Protein AF-A0AAD2E7Q2-F1 (afdb_monomer)

InterPro domains:
  IPR011009 Protein kinase-like domain superfamily [SSF56112] (11-92)
  IPR051824 LRR Receptor-Like Ser/Thr Protein Kinase [PTHR48006] (10-92)

Radius of gyration: 15.93 Å; Cα contacts (8 Å, |Δi|>4): 88; chains: 1; bounding box: 44×30×45 Å

Nearest PDB structures (foldseek):
  5xd6-assembly2_B  TM=6.253E-01  e=1.446E-03  Arabidopsis thaliana
  6sze-assembly1_A  TM=8.118E-01  e=2.220E-02  Homo sapiens
  7ukz-assembly2_B  TM=6.521E-01  e=4.754E-01  Homo sapiens
  7ukz-assembly5_E  TM=6.223E-01  e=1.685E+00  Homo sapiens
  6hcq-assembly1_Z2  TM=2.567E-01  e=8.911E+00  Oryctolagus cuniculus

Solvent-accessible surface area (backbone atoms only — not comparable to full-atom values): 6778 Å² total; per-residue (Å²): 136,80,87,77,76,54,72,74,61,59,62,73,54,74,44,92,73,43,76,50,72,73,51,72,48,78,48,97,82,80,47,76,47,79,42,60,59,86,62,91,42,63,39,42,64,61,47,75,63,60,52,96,83,57,81,62,82,88,59,70,81,70,50,72,67,56,51,51,54,51,53,50,50,51,51,54,38,51,46,39,31,56,73,70,37,88,75,58,47,78,75,89,76,85,84,81,78,50,67,47,77,92,125

Organism: NCBI:txid56036

pLDDT: mean 71.68, std 14.4, range [29.77, 90.44]

Mean predicted aligned error: 10.11 Å

Secondary structure (DSSP, 8-state):
------HHHHHTT-STTSPPEEEEEE-TTS-EEEEE---SSPBHHHHHS--TT---TTS----HHHHHHHHHHHHHHHHIIIIISSSPPP-SSTTS--B----

Sequence (103 aa):
MGISFSYEQIIQISDRRFVPFLGHCFDDKDEKFLVYRYTSNADLSCALFKKPDDHNDRLPSLDWIIRSKIAIGVADGLVFLHAECAPPLVHGYTITRFSLNLE

Foldseek 3Di:
DDPDDDPVQLVLLCDPLDFHWDDWDDDPVRDIGTDTDDFPADFVCCQAVPDPPRPPPVHDRQDPVNVVVVVVSLVVSQCCQAPVDVVRHDPPPRPTGDRDDPD

Structure (mmCIF, N/CA/C/O backbone):
data_AF-A0AAD2E7Q2-F1
#
_entry.id   AF-A0AAD2E7Q2-F1
#
loop_
_atom_site.group_PDB
_atom_site.id
_atom_site.type_symbol
_atom_site.label_atom_id
_atom_site.label_alt_id
_atom_site.label_comp_id
_atom_site.label_asym_id
_atom_site.label_entity_id
_atom_site.label_seq_id
_atom_site.pdbx_PDB_ins_code
_atom_site.Cartn_x
_atom_site.Cartn_y
_atom_site.Cartn_z
_atom_site.occupancy
_atom_site.B_iso_or_equiv
_atom_site.auth_seq_id
_atom_site.auth_comp_id
_atom_site.auth_asym_id
_atom_site.auth_atom_id
_atom_site.pdbx_PDB_model_num
ATOM 1 N N . MET A 1 1 ? -7.990 18.884 9.202 1.00 29.77 1 MET A N 1
ATOM 2 C CA . MET A 1 1 ? -9.099 17.912 9.166 1.00 29.77 1 MET A CA 1
ATOM 3 C C . MET A 1 1 ? -8.484 16.569 8.806 1.00 29.77 1 MET A C 1
ATOM 5 O O . MET A 1 1 ? -8.253 16.308 7.635 1.00 29.77 1 MET A O 1
ATOM 9 N N . GLY A 1 2 ? -8.018 15.825 9.811 1.00 33.09 2 GLY A N 1
ATOM 10 C CA . GLY A 1 2 ? -7.351 14.540 9.596 1.00 33.09 2 GLY A CA 1
ATOM 11 C C . GLY A 1 2 ? -8.397 13.460 9.364 1.00 33.09 2 GLY A C 1
ATOM 12 O O . GLY A 1 2 ? -9.389 13.410 10.088 1.00 33.09 2 GLY A O 1
ATOM 13 N N . ILE A 1 3 ? -8.201 12.630 8.344 1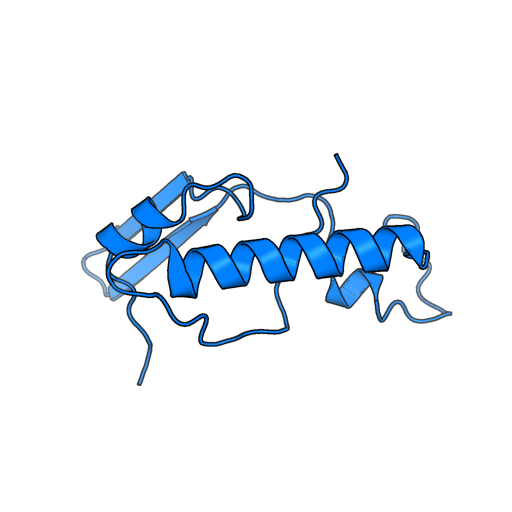.00 37.69 3 ILE A N 1
ATOM 14 C CA . ILE A 1 3 ? -9.038 11.452 8.126 1.00 37.69 3 ILE A CA 1
ATOM 15 C C . ILE A 1 3 ? -8.647 10.441 9.211 1.00 37.69 3 ILE A C 1
ATOM 17 O O . ILE A 1 3 ? -7.615 9.785 9.105 1.00 37.69 3 ILE A O 1
ATOM 21 N N . SER A 1 4 ? -9.431 10.358 10.287 1.00 41.00 4 SER A N 1
ATOM 22 C CA . SER A 1 4 ? -9.380 9.207 11.192 1.00 41.00 4 SER A CA 1
ATOM 23 C C . SER A 1 4 ? -10.132 8.070 10.515 1.00 41.00 4 SER A C 1
ATOM 25 O O . SER A 1 4 ? -11.361 8.095 10.470 1.00 41.00 4 SER A O 1
ATOM 27 N N . PHE A 1 5 ? -9.408 7.089 9.981 1.00 50.41 5 PHE A N 1
ATOM 28 C CA . PHE A 1 5 ? -10.008 5.793 9.671 1.00 50.41 5 PHE A CA 1
ATOM 29 C C . PHE A 1 5 ? -10.385 5.120 10.993 1.00 50.41 5 PHE A C 1
ATOM 31 O O . PHE A 1 5 ? -9.572 5.083 11.921 1.00 50.41 5 PHE A O 1
ATOM 38 N N . SER A 1 6 ? -11.616 4.621 11.113 1.00 57.41 6 SER A N 1
ATOM 39 C CA . SER A 1 6 ? -11.968 3.777 12.254 1.00 57.41 6 SER A CA 1
ATOM 40 C C . SER A 1 6 ? -11.240 2.433 12.128 1.00 57.41 6 SER A C 1
ATOM 42 O O . SER A 1 6 ? -10.950 1.974 11.024 1.00 57.41 6 SER A O 1
ATOM 44 N N . TYR A 1 7 ? -10.925 1.794 13.256 1.00 60.34 7 TYR A N 1
ATOM 45 C CA . TYR A 1 7 ? -10.237 0.495 13.283 1.00 60.34 7 TYR A CA 1
ATOM 46 C C . TYR A 1 7 ? -10.933 -0.565 12.405 1.00 60.34 7 TYR A C 1
ATOM 48 O O . TYR A 1 7 ? -10.272 -1.307 11.680 1.00 60.34 7 TYR A O 1
ATOM 56 N N . GLU A 1 8 ? -12.266 -0.545 12.387 1.00 57.66 8 GLU A N 1
ATOM 57 C CA . GLU A 1 8 ? -13.110 -1.403 11.547 1.00 57.66 8 GLU A CA 1
ATOM 58 C C . GLU A 1 8 ? -12.795 -1.271 10.047 1.00 57.66 8 GLU A C 1
ATOM 60 O O . GLU A 1 8 ? -12.792 -2.260 9.318 1.00 57.66 8 GLU A O 1
ATOM 65 N N . GLN A 1 9 ? -12.464 -0.063 9.577 1.00 61.88 9 GLN A N 1
ATOM 66 C CA . GLN A 1 9 ? -12.119 0.178 8.171 1.00 61.88 9 GLN A CA 1
ATOM 67 C C . GLN A 1 9 ? -10.733 -0.367 7.816 1.00 61.88 9 GLN A C 1
ATOM 69 O O . GLN A 1 9 ? -10.514 -0.770 6.681 1.00 61.88 9 GLN A O 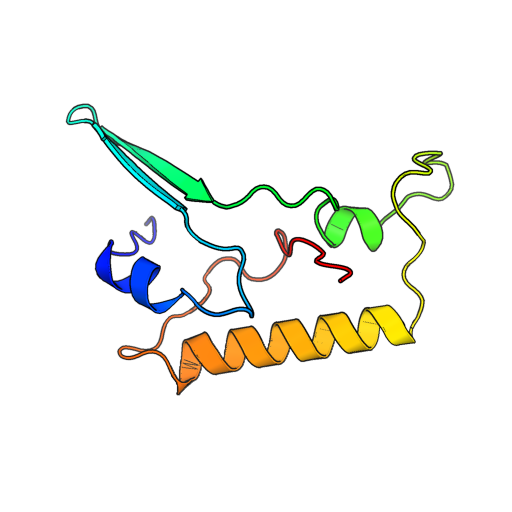1
ATOM 74 N N . ILE A 1 10 ? -9.801 -0.412 8.773 1.00 64.69 10 ILE A N 1
ATOM 75 C CA . ILE A 1 10 ? -8.442 -0.925 8.545 1.00 64.69 10 ILE A CA 1
ATOM 76 C C . ILE A 1 10 ? -8.460 -2.455 8.418 1.00 64.69 10 ILE A C 1
ATOM 78 O O . ILE A 1 10 ? -7.753 -3.006 7.576 1.00 64.69 10 ILE A O 1
ATOM 82 N N . ILE A 1 11 ? -9.312 -3.143 9.188 1.00 61.41 11 ILE A N 1
ATOM 83 C CA . ILE A 1 11 ? -9.485 -4.603 9.089 1.00 61.41 11 ILE A CA 1
ATOM 84 C C . ILE A 1 11 ? -10.038 -5.009 7.715 1.00 61.41 11 ILE A C 1
ATOM 86 O O . ILE A 1 11 ? -9.613 -6.024 7.162 1.00 61.41 11 ILE A O 1
ATOM 90 N N . GLN A 1 12 ? -10.935 -4.207 7.129 1.00 61.56 12 GLN A N 1
ATOM 91 C CA . GLN A 1 12 ? -11.473 -4.474 5.789 1.00 61.56 12 GLN A CA 1
ATOM 92 C C . GLN A 1 12 ? -10.395 -4.467 4.690 1.00 61.56 12 GLN A C 1
ATOM 94 O O . GLN A 1 12 ? -10.597 -5.077 3.646 1.00 61.56 12 GLN A O 1
ATOM 99 N N . ILE A 1 13 ? -9.236 -3.839 4.921 1.00 68.25 13 ILE A N 1
ATOM 100 C CA . ILE A 1 13 ? -8.137 -3.708 3.947 1.00 68.25 13 ILE A CA 1
ATOM 101 C C . ILE A 1 13 ? -7.128 -4.872 4.077 1.00 68.25 13 ILE A C 1
ATOM 103 O O . ILE A 1 13 ? -6.016 -4.829 3.555 1.00 68.25 13 ILE A O 1
ATOM 107 N N . SER A 1 14 ? -7.504 -5.965 4.749 1.00 68.44 14 SER A N 1
ATOM 108 C CA . SER A 1 14 ? -6.692 -7.185 4.852 1.00 68.44 14 SER A CA 1
ATOM 109 C C . SER A 1 14 ? -6.722 -8.026 3.561 1.00 68.44 14 SER A C 1
ATOM 111 O O . SER A 1 14 ? -7.110 -9.195 3.571 1.00 68.44 14 SER A O 1
ATOM 113 N N . ASP A 1 15 ? -6.291 -7.438 2.446 1.00 74.44 15 ASP A N 1
ATOM 114 C CA . ASP A 1 15 ? -6.184 -8.069 1.129 1.00 74.44 15 ASP A CA 1
ATOM 115 C C . ASP A 1 15 ? -4.718 -8.097 0.662 1.00 74.44 15 ASP A C 1
ATOM 117 O O . ASP A 1 15 ? -3.929 -7.205 0.978 1.00 74.44 15 ASP A O 1
ATOM 121 N N . ARG A 1 16 ? -4.343 -9.114 -0.125 1.00 73.31 16 ARG A N 1
ATOM 122 C CA . ARG A 1 16 ? -2.992 -9.278 -0.701 1.00 73.31 16 ARG A CA 1
ATOM 123 C C . ARG A 1 16 ? -2.502 -8.072 -1.515 1.00 73.31 16 ARG A C 1
ATOM 125 O O . ARG A 1 16 ? -1.303 -7.942 -1.736 1.00 73.31 16 ARG A O 1
ATOM 132 N N . ARG A 1 17 ? -3.423 -7.230 -1.995 1.00 76.19 17 ARG A N 1
ATOM 133 C CA . ARG A 1 17 ? -3.153 -6.002 -2.756 1.00 76.19 17 ARG A CA 1
ATOM 134 C C . ARG A 1 17 ? -2.552 -4.885 -1.893 1.00 76.19 17 ARG A C 1
ATOM 136 O O . ARG A 1 17 ? -2.019 -3.926 -2.446 1.00 76.19 17 ARG A O 1
ATOM 143 N N . PHE A 1 18 ? -2.604 -5.005 -0.564 1.00 79.50 18 PHE A N 1
ATOM 144 C CA . PHE A 1 18 ? -2.098 -4.004 0.375 1.00 79.50 18 PHE A CA 1
ATOM 145 C C . PHE A 1 18 ? -1.011 -4.574 1.278 1.00 79.50 18 PHE A C 1
ATOM 147 O O . PHE A 1 18 ? -0.897 -5.781 1.492 1.00 79.50 18 PHE A O 1
ATOM 154 N N . VAL A 1 19 ? -0.204 -3.676 1.846 1.00 80.06 19 VAL A N 1
ATOM 155 C CA . VAL A 1 19 ? 0.764 -4.060 2.874 1.00 80.06 19 VAL A CA 1
ATOM 156 C C . VAL A 1 19 ? -0.005 -4.596 4.086 1.00 80.06 19 VAL A C 1
ATOM 158 O O . VAL A 1 19 ? -0.846 -3.870 4.620 1.00 80.06 19 VAL A O 1
ATOM 161 N N . PRO A 1 20 ? 0.288 -5.824 4.557 1.00 81.19 20 PRO A N 1
ATOM 162 C CA . PRO A 1 20 ? -0.453 -6.414 5.660 1.00 81.19 20 PRO A CA 1
ATOM 163 C C . PRO A 1 20 ? -0.416 -5.538 6.912 1.00 81.19 20 PRO A C 1
ATOM 165 O O . PRO A 1 20 ? 0.658 -5.224 7.435 1.00 81.19 20 PRO A O 1
ATOM 168 N N . PHE A 1 21 ? -1.595 -5.176 7.405 1.00 82.38 21 PHE A N 1
ATOM 169 C CA . PHE A 1 21 ? -1.761 -4.561 8.712 1.00 82.38 21 PHE A CA 1
ATOM 170 C C . PHE A 1 21 ? -1.566 -5.620 9.804 1.00 82.38 21 PHE A C 1
ATOM 172 O O . PHE A 1 21 ? -2.132 -6.709 9.727 1.00 82.38 21 PHE A O 1
ATOM 179 N N . LEU A 1 22 ? -0.728 -5.324 10.797 1.00 83.75 22 LEU A N 1
ATOM 180 C CA . LEU A 1 22 ? -0.366 -6.259 11.867 1.00 83.75 22 LEU A CA 1
ATOM 181 C C . LEU A 1 22 ? -1.017 -5.909 13.208 1.00 83.75 22 LEU A C 1
ATOM 183 O O . LEU A 1 22 ? -1.181 -6.791 14.046 1.00 83.75 22 LEU A O 1
ATOM 187 N N . GLY A 1 23 ? -1.372 -4.643 13.431 1.00 81.81 23 GLY A N 1
ATOM 188 C CA . GLY A 1 23 ? -2.001 -4.212 14.674 1.00 81.81 23 GLY A CA 1
ATOM 189 C C . GLY A 1 23 ? -1.887 -2.714 14.918 1.00 81.81 23 GLY A C 1
ATOM 190 O O . GLY A 1 23 ? -1.367 -1.963 14.097 1.00 81.81 23 GLY A O 1
ATOM 191 N N . HIS A 1 24 ? -2.372 -2.268 16.068 1.00 81.88 24 HIS A N 1
ATOM 192 C CA . HIS A 1 24 ? -2.344 -0.867 16.473 1.00 81.88 24 HIS A CA 1
ATOM 193 C C . HIS A 1 24 ? -1.977 -0.740 17.950 1.00 81.88 24 HIS A C 1
ATOM 195 O O . HIS A 1 24 ? -2.082 -1.701 18.710 1.00 81.88 24 HIS A O 1
ATOM 201 N N . CYS A 1 25 ? -1.568 0.461 18.346 1.00 82.31 25 CYS A N 1
ATOM 202 C CA . CYS A 1 25 ? -1.434 0.855 19.741 1.00 82.31 25 CYS A CA 1
ATOM 203 C C . CYS A 1 25 ? -2.068 2.235 19.899 1.00 82.31 25 CYS A C 1
ATOM 205 O O . CYS A 1 25 ? -1.639 3.180 19.235 1.00 82.31 25 CYS A O 1
ATOM 207 N N . PHE A 1 26 ? -3.101 2.331 20.731 1.00 82.69 26 PHE A N 1
ATOM 208 C CA . PHE A 1 26 ? -3.724 3.595 21.111 1.00 82.69 26 PHE A CA 1
ATOM 209 C C . PHE A 1 26 ? -3.501 3.767 22.611 1.00 82.69 26 PHE A C 1
ATOM 211 O O . PHE A 1 26 ? -4.003 2.961 23.391 1.00 82.69 26 PHE A O 1
ATOM 218 N N . ASP A 1 27 ? -2.703 4.763 22.991 1.00 79.19 27 ASP A N 1
ATOM 219 C CA . ASP A 1 27 ? -2.524 5.147 24.393 1.00 79.19 27 ASP A CA 1
ATOM 220 C C . ASP A 1 27 ? -3.514 6.271 24.737 1.00 79.19 27 ASP A C 1
ATOM 222 O O . ASP A 1 27 ? -3.857 7.100 23.889 1.00 79.19 27 ASP A O 1
ATOM 226 N N . ASP A 1 28 ? -3.937 6.334 25.999 1.00 72.19 28 ASP A N 1
ATOM 227 C CA . ASP A 1 28 ? -4.877 7.332 26.530 1.00 72.19 28 ASP A CA 1
ATOM 228 C C . ASP A 1 28 ? -4.323 8.771 26.451 1.00 72.19 28 ASP A C 1
ATOM 230 O O . ASP A 1 28 ? -5.039 9.744 26.680 1.00 72.19 28 ASP A O 1
ATOM 234 N N . LYS A 1 29 ? -3.039 8.922 26.106 1.00 75.69 29 LYS A N 1
ATOM 235 C CA . LYS A 1 29 ? -2.308 10.192 25.962 1.00 75.69 29 LYS A CA 1
ATOM 236 C C . LYS A 1 29 ? -2.309 10.759 24.535 1.00 75.69 29 LYS A C 1
ATOM 238 O O . LYS A 1 29 ? -1.394 11.494 24.177 1.00 75.69 29 LYS A O 1
ATOM 243 N N . ASP A 1 30 ? -3.308 10.412 23.724 1.00 72.50 30 ASP A N 1
ATOM 244 C CA . ASP A 1 30 ? -3.467 10.817 22.314 1.00 72.50 30 ASP A CA 1
ATOM 245 C C . ASP A 1 30 ? -2.405 10.279 21.332 1.00 72.50 30 ASP A C 1
ATOM 247 O O . ASP A 1 30 ? -2.386 10.661 20.156 1.00 72.50 30 ASP A O 1
ATOM 251 N N . GLU A 1 31 ? -1.560 9.333 21.747 1.00 78.19 31 GLU A N 1
ATOM 252 C CA . GLU A 1 31 ? -0.631 8.667 20.834 1.00 78.19 31 GLU A CA 1
ATOM 253 C C . GLU A 1 31 ? -1.312 7.504 20.107 1.00 78.19 31 GLU A C 1
ATOM 255 O O . GLU A 1 31 ? -1.878 6.593 20.718 1.00 78.19 31 GLU A O 1
ATOM 260 N N . LYS A 1 32 ? -1.257 7.530 18.771 1.00 78.38 32 LYS A N 1
ATOM 261 C CA . LYS A 1 32 ? -1.869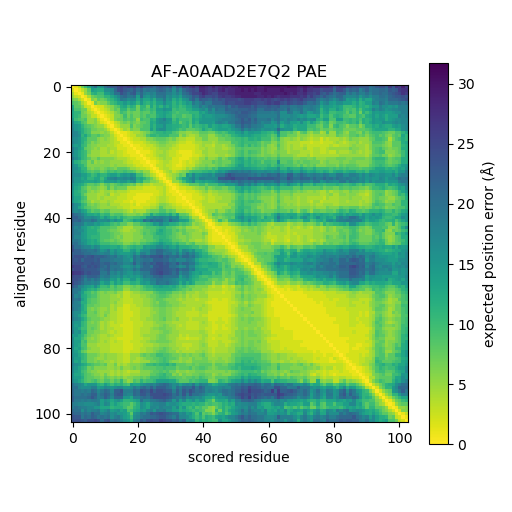 6.512 17.913 1.00 78.38 32 LYS A CA 1
ATOM 262 C C . LYS A 1 32 ? -0.846 5.949 16.946 1.00 78.38 32 LYS A C 1
ATOM 264 O O . LYS A 1 32 ? -0.347 6.658 16.074 1.00 78.38 32 LYS A O 1
ATOM 269 N N . PHE A 1 33 ? -0.592 4.654 17.063 1.00 83.94 33 PHE A N 1
ATOM 270 C CA . PHE A 1 33 ? 0.321 3.919 16.201 1.00 83.94 33 PHE A CA 1
ATOM 271 C C . PHE A 1 33 ? -0.425 2.855 15.406 1.00 83.94 33 PHE A C 1
ATOM 273 O O . PHE A 1 33 ? -1.288 2.149 15.930 1.00 83.94 33 PHE A O 1
ATOM 280 N N . LEU A 1 34 ? -0.036 2.708 14.141 1.00 81.62 34 LEU A N 1
ATOM 281 C CA . LEU A 1 34 ? -0.448 1.615 13.269 1.00 81.62 34 LEU A CA 1
ATOM 282 C C . LEU A 1 34 ? 0.797 0.827 12.870 1.00 81.62 34 LEU A C 1
ATOM 284 O O . LEU A 1 34 ? 1.797 1.403 12.439 1.00 81.62 34 LEU A O 1
ATOM 288 N N . VAL A 1 35 ? 0.729 -0.490 13.018 1.00 85.00 35 VAL A N 1
ATOM 289 C CA . VAL A 1 35 ? 1.827 -1.413 12.749 1.00 85.00 35 VAL A CA 1
ATOM 290 C C . VAL A 1 35 ? 1.512 -2.177 11.471 1.00 85.00 35 VAL A C 1
ATOM 292 O O . VAL A 1 35 ? 0.490 -2.853 11.373 1.00 85.00 35 VAL A O 1
ATOM 295 N N . TYR A 1 36 ? 2.413 -2.089 10.497 1.00 81.94 36 TYR A N 1
ATOM 296 C CA . TYR A 1 36 ? 2.321 -2.782 9.212 1.00 81.94 36 TYR A CA 1
ATOM 297 C C . TYR A 1 36 ? 3.515 -3.710 9.025 1.00 81.94 36 TYR A C 1
ATOM 299 O O . TYR A 1 36 ? 4.577 -3.513 9.622 1.00 81.94 36 TYR A O 1
ATOM 307 N N . ARG A 1 37 ? 3.360 -4.711 8.158 1.00 83.31 37 ARG A N 1
ATOM 308 C CA . ARG A 1 37 ? 4.476 -5.550 7.730 1.00 83.31 37 ARG A CA 1
ATOM 309 C C . ARG A 1 37 ? 5.513 -4.690 7.020 1.00 83.31 37 ARG A C 1
ATOM 311 O O . ARG A 1 37 ? 5.206 -3.986 6.064 1.00 83.31 37 ARG A O 1
ATOM 318 N N . TYR A 1 38 ? 6.754 -4.782 7.481 1.00 80.69 38 TYR A N 1
ATOM 319 C CA . TYR A 1 38 ? 7.869 -4.133 6.813 1.00 80.69 38 TYR A CA 1
ATOM 320 C C . TYR A 1 38 ? 8.101 -4.759 5.435 1.00 80.69 38 TYR A C 1
ATOM 322 O O . TYR A 1 38 ? 8.185 -5.981 5.306 1.00 80.69 38 TYR A O 1
ATOM 330 N N . THR A 1 39 ? 8.234 -3.916 4.419 1.00 72.88 39 THR A N 1
ATOM 331 C CA . THR A 1 39 ? 8.599 -4.308 3.057 1.00 72.88 39 THR A CA 1
ATOM 332 C C . THR A 1 39 ? 10.023 -3.836 2.791 1.00 72.88 39 THR A C 1
ATOM 334 O O . THR A 1 39 ? 10.309 -2.644 2.898 1.00 72.88 39 THR A O 1
ATOM 337 N N . SER A 1 40 ? 10.920 -4.766 2.470 1.00 64.00 40 SER A N 1
ATOM 338 C CA . SER A 1 40 ? 12.352 -4.500 2.273 1.00 64.00 40 SER A CA 1
ATOM 339 C C . SER A 1 40 ? 12.657 -3.666 1.033 1.00 64.00 40 SER A C 1
ATOM 341 O O . SER A 1 40 ? 13.676 -2.975 0.994 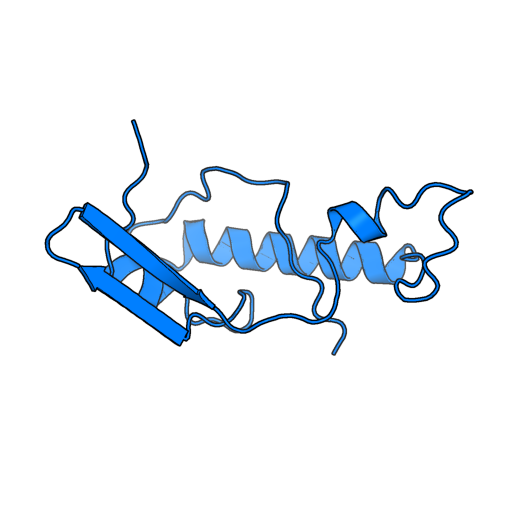1.00 64.00 40 SER A O 1
ATOM 343 N N . ASN A 1 41 ? 11.787 -3.715 0.025 1.00 63.84 41 ASN A N 1
ATOM 344 C CA . ASN A 1 41 ? 11.935 -2.888 -1.158 1.00 63.84 41 ASN A CA 1
ATOM 345 C C . ASN A 1 41 ? 11.443 -1.484 -0.811 1.00 63.84 41 ASN A C 1
ATOM 347 O O . ASN A 1 41 ? 10.329 -1.308 -0.310 1.00 63.84 41 ASN A O 1
ATOM 351 N N . ALA A 1 42 ? 12.306 -0.497 -1.043 1.00 64.31 42 ALA A N 1
ATOM 352 C CA . ALA A 1 42 ? 11.988 0.902 -0.819 1.00 64.31 42 ALA A CA 1
ATOM 353 C C . ALA A 1 42 ? 10.704 1.310 -1.561 1.00 64.31 42 ALA A C 1
ATOM 355 O O . ALA A 1 42 ? 10.225 0.618 -2.463 1.00 64.31 42 ALA A O 1
ATOM 356 N N . ASP A 1 43 ? 10.154 2.454 -1.169 1.00 73.25 43 ASP A N 1
ATOM 357 C CA . ASP A 1 43 ? 8.978 3.017 -1.818 1.00 73.25 43 ASP A CA 1
ATOM 358 C C . ASP A 1 43 ? 9.173 3.124 -3.341 1.00 73.25 43 ASP A C 1
ATOM 360 O O . ASP A 1 43 ? 10.268 3.422 -3.830 1.00 73.25 43 ASP A O 1
ATOM 364 N N . LEU A 1 44 ? 8.099 2.893 -4.095 1.00 77.31 44 LEU A N 1
ATOM 365 C CA . LEU A 1 44 ? 8.076 2.960 -5.552 1.00 77.31 44 LEU A CA 1
ATOM 366 C C . LEU A 1 44 ? 8.669 4.276 -6.074 1.00 77.31 44 LEU A C 1
ATOM 368 O O . LEU A 1 44 ? 9.326 4.276 -7.115 1.00 77.31 44 LEU A O 1
ATOM 372 N N . SER A 1 45 ? 8.497 5.386 -5.347 1.00 76.19 45 SER A N 1
ATOM 373 C CA . SER A 1 45 ? 9.104 6.669 -5.712 1.00 76.19 45 SER A CA 1
ATOM 374 C C . SER A 1 45 ? 10.636 6.594 -5.782 1.00 76.19 45 SER A C 1
ATOM 376 O O . SER A 1 45 ? 11.229 7.108 -6.730 1.00 76.19 45 SER A O 1
ATOM 378 N N . CYS A 1 46 ? 11.286 5.879 -4.860 1.00 74.38 46 CYS A N 1
ATOM 379 C CA . CYS A 1 46 ? 12.734 5.675 -4.872 1.00 74.38 46 CYS A CA 1
ATOM 380 C C . CYS A 1 46 ? 13.185 4.880 -6.105 1.00 74.38 46 CYS A C 1
ATOM 382 O O . CYS A 1 46 ? 14.229 5.175 -6.680 1.00 74.38 46 CYS A O 1
ATOM 384 N N . ALA A 1 47 ? 12.388 3.899 -6.536 1.00 76.56 47 ALA A N 1
ATOM 385 C CA . ALA A 1 47 ? 12.681 3.097 -7.722 1.00 76.56 47 ALA A CA 1
ATOM 386 C C . ALA A 1 47 ? 12.430 3.851 -9.036 1.00 76.56 47 ALA A C 1
ATOM 388 O O . ALA A 1 47 ? 13.171 3.680 -10.004 1.00 76.56 47 ALA A O 1
ATOM 389 N N . LEU A 1 48 ? 11.387 4.684 -9.084 1.00 77.31 48 LEU A N 1
ATOM 390 C CA . LEU A 1 48 ? 11.004 5.434 -10.281 1.00 77.31 48 LEU A CA 1
ATOM 391 C C . LEU A 1 48 ? 11.893 6.653 -10.531 1.00 77.31 48 LEU A C 1
ATOM 393 O O . LEU A 1 48 ? 12.158 6.971 -11.690 1.00 77.31 48 LEU A O 1
ATOM 397 N N . PHE A 1 49 ? 12.341 7.325 -9.469 1.00 76.50 49 PHE A N 1
ATOM 398 C CA . PHE A 1 49 ? 13.088 8.585 -9.544 1.00 76.50 49 PHE A CA 1
ATOM 399 C C . PHE A 1 49 ? 14.565 8.440 -9.157 1.00 76.50 49 PHE A C 1
ATOM 401 O O . PHE A 1 49 ? 15.195 9.425 -8.764 1.00 76.50 49 PHE A O 1
ATOM 408 N N . LYS A 1 50 ? 15.127 7.226 -9.262 1.00 71.75 50 LYS A N 1
ATOM 409 C CA . LYS A 1 50 ? 16.549 6.969 -8.998 1.00 71.75 50 LYS A CA 1
ATOM 410 C C . LYS A 1 50 ? 17.406 7.940 -9.813 1.00 71.75 50 LYS A C 1
ATOM 412 O O . LYS A 1 50 ? 17.287 8.005 -11.039 1.00 71.75 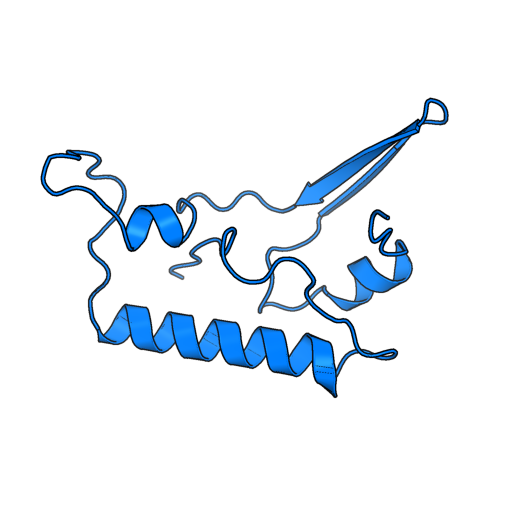50 LYS A O 1
ATOM 417 N N . LYS A 1 51 ? 18.248 8.722 -9.131 1.00 69.25 51 LYS A N 1
ATOM 418 C CA . LYS A 1 51 ? 19.163 9.643 -9.814 1.00 69.25 51 LYS A CA 1
ATOM 419 C C . LYS A 1 51 ? 20.255 8.837 -10.528 1.00 69.25 51 LYS A C 1
ATOM 421 O O . LYS A 1 51 ? 20.660 7.803 -10.003 1.00 69.25 51 LYS A O 1
ATOM 426 N N . PRO A 1 52 ? 20.761 9.304 -11.681 1.00 63.38 52 PRO A N 1
ATOM 427 C CA . PRO A 1 52 ? 21.845 8.625 -12.399 1.00 63.38 52 PRO A CA 1
ATOM 428 C C . PRO A 1 52 ? 23.094 8.402 -11.531 1.00 63.38 52 PRO A C 1
ATOM 430 O O . PRO A 1 52 ? 23.794 7.410 -11.702 1.00 63.38 52 PRO A O 1
ATOM 433 N N . ASP A 1 53 ? 23.321 9.301 -10.572 1.00 68.38 53 ASP A N 1
ATOM 434 C CA . ASP A 1 53 ? 24.489 9.327 -9.685 1.00 68.38 53 ASP A CA 1
ATOM 435 C C . ASP A 1 53 ? 24.262 8.521 -8.385 1.00 68.38 53 ASP A C 1
ATOM 437 O O . ASP A 1 53 ? 25.131 8.454 -7.515 1.00 68.38 53 ASP A O 1
ATOM 441 N N . ASP A 1 54 ? 23.071 7.937 -8.217 1.00 68.56 54 ASP A N 1
ATOM 442 C CA . ASP A 1 54 ? 22.699 7.163 -7.036 1.00 68.56 54 ASP A CA 1
ATOM 443 C C . ASP A 1 54 ? 23.174 5.709 -7.185 1.00 68.56 54 ASP A C 1
ATOM 445 O O . ASP A 1 54 ? 22.492 4.850 -7.753 1.00 68.56 54 ASP A O 1
ATOM 449 N N . HIS A 1 55 ? 24.364 5.429 -6.648 1.00 61.00 55 HIS A N 1
ATOM 450 C CA . HIS A 1 55 ? 24.990 4.100 -6.590 1.00 61.00 55 HIS A CA 1
ATOM 451 C C . HIS A 1 55 ? 24.320 3.137 -5.596 1.00 61.00 55 HIS A C 1
ATOM 453 O O . HIS A 1 55 ? 24.931 2.171 -5.138 1.00 61.00 55 HIS A O 1
ATOM 459 N N . ASN A 1 56 ? 23.065 3.378 -5.215 1.00 63.00 56 ASN A N 1
ATOM 460 C CA . ASN A 1 56 ? 22.320 2.434 -4.402 1.00 63.00 56 ASN A CA 1
ATOM 461 C C . ASN A 1 56 ? 21.957 1.196 -5.243 1.00 63.00 56 ASN A C 1
ATOM 463 O O . ASN A 1 56 ? 20.884 1.111 -5.847 1.00 63.00 56 ASN A O 1
ATOM 467 N N . ASP A 1 57 ? 22.868 0.223 -5.289 1.00 59.72 57 ASP A N 1
ATOM 468 C CA . ASP A 1 57 ? 22.729 -1.063 -5.995 1.00 59.72 57 ASP A CA 1
ATOM 469 C C . ASP A 1 57 ? 21.584 -1.935 -5.454 1.00 59.72 57 ASP A C 1
ATOM 471 O O . ASP A 1 57 ? 21.257 -2.977 -6.018 1.00 59.72 57 ASP A O 1
ATOM 475 N N . ARG A 1 58 ? 20.938 -1.509 -4.363 1.00 60.44 58 ARG A N 1
ATOM 476 C CA . ARG A 1 58 ? 19.837 -2.239 -3.731 1.00 60.44 58 ARG A CA 1
ATOM 477 C C . ARG A 1 58 ? 18.524 -2.171 -4.505 1.00 60.44 58 ARG A C 1
ATOM 479 O O . ARG A 1 58 ? 17.666 -3.011 -4.260 1.00 60.44 58 ARG A O 1
ATOM 486 N N . LEU A 1 59 ? 18.341 -1.192 -5.399 1.00 63.34 59 LEU A N 1
ATOM 487 C CA . LEU A 1 59 ? 17.114 -1.065 -6.192 1.00 63.34 59 LEU A CA 1
ATOM 488 C C . LEU A 1 59 ? 17.383 -1.247 -7.694 1.00 63.34 59 LEU A C 1
ATOM 490 O O . LEU A 1 59 ? 18.089 -0.413 -8.285 1.00 63.34 59 LEU A O 1
ATOM 494 N N . PRO A 1 60 ? 16.807 -2.292 -8.324 1.00 67.06 60 PRO A N 1
ATOM 495 C CA . PRO A 1 60 ? 16.894 -2.481 -9.763 1.00 67.06 60 PRO A CA 1
ATOM 496 C C . PRO A 1 60 ? 16.113 -1.384 -10.495 1.00 67.06 60 PRO A C 1
ATOM 498 O O . PRO A 1 60 ? 15.069 -0.922 -10.031 1.00 67.06 60 PRO A O 1
ATOM 501 N N . SER A 1 61 ? 16.617 -0.972 -11.661 1.00 70.38 61 SER A N 1
ATOM 502 C CA . SER A 1 61 ? 15.845 -0.126 -12.576 1.00 70.38 61 SER A CA 1
ATOM 503 C C . SER A 1 61 ? 14.574 -0.869 -12.985 1.00 70.38 61 SER A C 1
ATOM 505 O O . SER A 1 61 ? 14.640 -2.017 -13.426 1.00 70.38 61 SER A O 1
ATOM 507 N N . LEU A 1 62 ? 13.414 -0.230 -12.826 1.00 81.12 62 LEU A N 1
ATOM 508 C CA . LEU A 1 62 ? 12.141 -0.819 -13.231 1.00 81.12 62 LEU A CA 1
ATOM 509 C C . LEU A 1 62 ? 12.010 -0.718 -14.752 1.00 81.12 62 LEU A C 1
ATOM 511 O O . LEU A 1 62 ? 11.856 0.387 -15.287 1.00 81.12 62 LEU A O 1
ATOM 515 N N . ASP A 1 63 ? 12.048 -1.854 -15.445 1.00 84.75 63 ASP A N 1
ATOM 516 C CA . ASP A 1 63 ? 11.713 -1.916 -16.866 1.00 84.75 63 ASP A CA 1
ATOM 517 C C . ASP A 1 63 ? 10.208 -1.675 -17.106 1.00 84.75 63 ASP A C 1
ATOM 519 O O . ASP A 1 63 ? 9.396 -1.579 -16.180 1.00 84.75 63 ASP A O 1
ATOM 523 N N . TRP A 1 64 ? 9.821 -1.541 -18.374 1.00 87.94 64 TRP A N 1
ATOM 524 C CA . TRP A 1 64 ? 8.432 -1.265 -18.744 1.00 87.94 64 TRP A CA 1
ATOM 525 C C . TRP A 1 64 ? 7.451 -2.364 -18.312 1.00 87.94 64 TRP A C 1
ATOM 527 O O . TRP A 1 64 ? 6.314 -2.069 -17.934 1.00 87.94 64 TRP A O 1
ATOM 537 N N . ILE A 1 65 ? 7.879 -3.626 -18.345 1.00 89.50 65 ILE A N 1
ATOM 538 C CA . ILE A 1 65 ? 7.033 -4.766 -17.987 1.00 89.50 65 ILE A CA 1
ATOM 539 C C . ILE A 1 65 ? 6.730 -4.716 -16.488 1.00 89.50 65 ILE A C 1
ATOM 541 O O . ILE A 1 65 ? 5.571 -4.837 -16.089 1.00 89.50 65 ILE A O 1
ATOM 545 N N . ILE A 1 66 ? 7.744 -4.469 -15.658 1.00 85.81 66 ILE A N 1
ATOM 546 C CA . ILE A 1 66 ? 7.591 -4.334 -14.207 1.00 85.81 66 ILE A CA 1
ATOM 547 C C . ILE A 1 66 ? 6.717 -3.119 -13.874 1.00 85.81 66 ILE A C 1
ATOM 549 O O . ILE A 1 66 ? 5.777 -3.239 -13.090 1.00 85.81 66 ILE A O 1
ATOM 553 N N . ARG A 1 67 ? 6.951 -1.966 -14.517 1.00 88.06 67 ARG A N 1
ATOM 554 C CA . ARG A 1 67 ? 6.109 -0.764 -14.340 1.00 88.06 67 ARG A CA 1
ATOM 555 C C . ARG A 1 67 ? 4.643 -1.033 -14.667 1.00 88.06 67 ARG A C 1
ATOM 557 O O . ARG A 1 67 ? 3.765 -0.594 -13.930 1.00 88.06 67 ARG A O 1
ATOM 564 N N . SER A 1 68 ? 4.383 -1.779 -15.739 1.00 89.44 68 SER A N 1
ATOM 565 C CA . SER A 1 68 ? 3.023 -2.139 -16.148 1.00 89.44 68 SER A CA 1
ATOM 566 C C . SER A 1 68 ? 2.343 -3.040 -15.114 1.00 89.44 68 SER A C 1
ATOM 568 O O . SER A 1 68 ? 1.196 -2.791 -14.752 1.00 89.44 68 SER A O 1
ATOM 570 N N . LYS A 1 69 ? 3.055 -4.039 -14.574 1.00 86.62 69 LYS A N 1
ATOM 571 C CA . LYS A 1 69 ? 2.539 -4.893 -13.489 1.00 86.62 69 LYS A CA 1
ATOM 572 C C . LYS A 1 69 ? 2.200 -4.089 -12.233 1.00 86.62 69 LYS A C 1
ATOM 574 O O . LYS A 1 69 ? 1.144 -4.302 -11.647 1.00 86.62 69 LYS A O 1
ATOM 579 N N . ILE A 1 70 ? 3.062 -3.143 -11.856 1.00 86.00 70 ILE A N 1
ATOM 580 C CA . ILE A 1 70 ? 2.821 -2.245 -10.720 1.00 86.00 70 ILE A CA 1
ATOM 581 C C . ILE A 1 70 ? 1.562 -1.406 -10.960 1.00 86.00 70 ILE A C 1
ATOM 583 O O . ILE A 1 70 ? 0.701 -1.349 -10.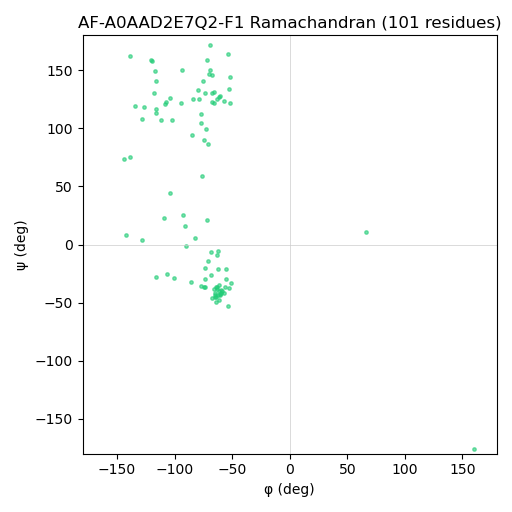089 1.00 86.00 70 ILE A O 1
ATOM 587 N N . ALA A 1 71 ? 1.417 -0.795 -12.141 1.00 88.81 71 ALA A N 1
ATOM 588 C CA . ALA A 1 71 ? 0.250 0.024 -12.469 1.00 88.81 71 ALA A CA 1
ATOM 589 C C . ALA A 1 71 ? -1.068 -0.767 -12.391 1.00 88.81 71 ALA A C 1
ATOM 591 O O . ALA A 1 71 ? -2.045 -0.264 -11.840 1.00 88.81 71 ALA A O 1
ATOM 592 N N . ILE A 1 72 ? -1.077 -2.008 -12.891 1.00 90.44 72 ILE A N 1
ATOM 593 C CA . ILE A 1 72 ? -2.239 -2.904 -12.799 1.00 90.44 72 ILE A CA 1
ATOM 594 C C . ILE A 1 72 ? -2.544 -3.236 -11.334 1.00 90.44 72 ILE A C 1
ATOM 596 O O . ILE A 1 72 ? -3.674 -3.049 -10.898 1.00 90.44 72 ILE A O 1
ATOM 600 N N . GLY A 1 73 ? -1.540 -3.640 -10.548 1.00 86.31 73 GLY A N 1
ATOM 601 C CA . GLY A 1 73 ? -1.735 -3.956 -9.129 1.00 86.31 73 GLY A CA 1
ATOM 602 C C . GLY A 1 73 ? -2.264 -2.769 -8.314 1.00 86.31 73 GLY A C 1
ATOM 603 O O . GLY A 1 73 ? -3.145 -2.937 -7.473 1.00 86.31 73 GLY A O 1
ATOM 604 N N . VAL A 1 74 ? -1.785 -1.554 -8.604 1.00 86.00 74 VAL A N 1
ATOM 605 C CA . VAL A 1 74 ? -2.300 -0.318 -7.992 1.00 86.00 74 VAL A CA 1
ATOM 606 C C . VAL A 1 74 ? -3.754 -0.069 -8.393 1.00 86.00 74 VAL A C 1
ATOM 608 O O . VAL A 1 74 ? -4.572 0.251 -7.532 1.00 86.00 74 VAL A O 1
ATOM 611 N N . ALA A 1 75 ? -4.096 -0.232 -9.674 1.00 89.50 75 ALA A N 1
ATOM 612 C CA . ALA A 1 75 ? -5.470 -0.079 -10.143 1.00 89.50 75 ALA A CA 1
ATOM 613 C C . ALA A 1 75 ? -6.416 -1.083 -9.464 1.00 89.50 75 ALA A C 1
ATOM 615 O O . ALA A 1 75 ? -7.475 -0.683 -8.985 1.00 89.50 75 ALA A O 1
ATOM 616 N N . ASP A 1 76 ? -6.006 -2.345 -9.333 1.00 87.00 76 ASP A N 1
ATOM 617 C CA . ASP A 1 76 ? -6.790 -3.389 -8.663 1.00 87.00 76 ASP A CA 1
ATOM 618 C C . ASP A 1 76 ? -7.011 -3.089 -7.172 1.00 87.00 76 ASP A C 1
ATOM 620 O O . ASP A 1 76 ? -8.095 -3.334 -6.638 1.00 87.00 76 ASP A O 1
ATOM 624 N N . GLY A 1 77 ? -6.000 -2.540 -6.487 1.00 84.56 77 GLY A N 1
ATOM 625 C CA . GLY A 1 77 ? -6.136 -2.068 -5.107 1.00 84.56 77 GLY A CA 1
ATOM 626 C C . GLY A 1 77 ? -7.103 -0.886 -4.993 1.00 84.56 77 GLY A C 1
ATOM 627 O O . GLY A 1 77 ? -7.949 -0.850 -4.105 1.00 84.56 77 GLY A O 1
ATOM 628 N N . LEU A 1 78 ? -7.049 0.070 -5.921 1.00 85.12 78 LEU A N 1
ATOM 629 C CA . LEU A 1 78 ? -7.990 1.194 -5.932 1.00 85.12 78 LEU A CA 1
ATOM 630 C C . LEU A 1 78 ? -9.432 0.750 -6.212 1.00 85.12 78 LEU A C 1
ATOM 632 O O . LEU A 1 78 ? -10.359 1.271 -5.593 1.00 85.12 78 LEU A O 1
ATOM 636 N N . VAL A 1 79 ? -9.631 -0.222 -7.105 1.00 87.19 79 VAL A N 1
ATOM 637 C CA . VAL A 1 79 ? -10.954 -0.803 -7.370 1.00 87.19 79 VAL A CA 1
ATOM 638 C C . VAL A 1 79 ? -11.505 -1.482 -6.119 1.00 87.19 79 VAL A C 1
ATOM 640 O O . VAL A 1 79 ? -12.662 -1.239 -5.782 1.00 87.19 79 VAL A O 1
ATOM 643 N N . PHE A 1 80 ? -10.681 -2.237 -5.384 1.00 84.88 80 PHE A N 1
ATOM 644 C CA . PHE A 1 80 ? -11.091 -2.835 -4.110 1.00 84.88 80 PHE A CA 1
ATOM 645 C C . PHE A 1 80 ? -11.647 -1.790 -3.144 1.00 84.88 80 PHE A C 1
ATOM 647 O O . PHE A 1 80 ? -12.772 -1.912 -2.662 1.00 84.88 80 PHE A O 1
ATOM 654 N N . LEU A 1 81 ? -10.881 -0.721 -2.910 1.00 83.94 81 LEU A N 1
ATOM 655 C CA . LEU A 1 81 ? -11.261 0.323 -1.961 1.00 83.94 81 LEU A CA 1
ATOM 656 C C . LEU A 1 81 ? -12.570 1.017 -2.357 1.00 83.94 81 LEU A C 1
ATOM 658 O O . LEU A 1 81 ? -13.395 1.311 -1.495 1.00 83.94 81 LEU A O 1
ATOM 662 N N . HIS A 1 82 ? -12.778 1.272 -3.649 1.00 85.44 82 HIS A N 1
ATOM 663 C CA . HIS A 1 82 ? -13.941 2.024 -4.122 1.00 85.44 82 HIS A CA 1
ATOM 664 C C . HIS A 1 82 ? -15.198 1.178 -4.348 1.00 85.44 82 HIS A C 1
ATOM 666 O O . HIS A 1 82 ? -16.301 1.701 -4.206 1.00 85.44 82 HIS A O 1
ATOM 672 N N . ALA A 1 83 ? -15.052 -0.084 -4.749 1.00 85.06 83 ALA A N 1
ATOM 673 C CA . ALA A 1 83 ? -16.172 -0.908 -5.202 1.00 85.06 83 ALA A CA 1
ATOM 674 C C . ALA A 1 83 ? -16.437 -2.131 -4.315 1.00 85.06 83 ALA A C 1
ATOM 676 O O . ALA A 1 83 ? -17.577 -2.584 -4.254 1.00 85.06 83 ALA A O 1
ATOM 677 N N . GLU A 1 84 ? -15.413 -2.668 -3.647 1.00 83.81 84 GLU A N 1
ATOM 678 C CA . GLU A 1 84 ? -15.526 -3.894 -2.845 1.00 83.81 84 GLU A CA 1
ATOM 679 C C . GLU A 1 84 ? -15.656 -3.594 -1.337 1.00 83.81 84 GLU A C 1
ATOM 681 O O . GLU A 1 84 ? -16.306 -4.355 -0.620 1.00 83.81 84 GLU A O 1
ATOM 686 N N . CYS A 1 85 ? -15.106 -2.478 -0.840 1.00 81.44 85 CYS A N 1
ATOM 687 C CA . CYS A 1 85 ? -15.306 -2.048 0.548 1.00 81.44 85 CYS A 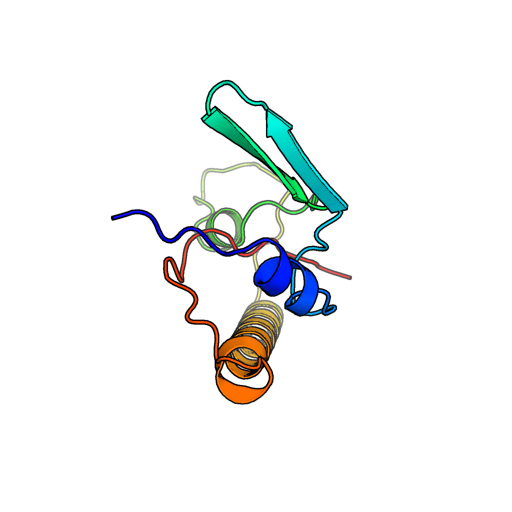CA 1
ATOM 688 C C . CYS A 1 85 ? -16.705 -1.452 0.780 1.00 81.44 85 CYS A C 1
ATOM 690 O O . CYS A 1 85 ? -17.221 -0.676 -0.027 1.00 81.44 85 CYS A O 1
ATOM 692 N N . ALA A 1 86 ? -17.294 -1.764 1.938 1.00 79.44 86 ALA A N 1
ATOM 693 C CA . ALA A 1 86 ? -18.592 -1.251 2.362 1.00 79.44 86 ALA A CA 1
ATOM 694 C C . ALA A 1 86 ? -18.483 -0.646 3.778 1.00 79.44 86 ALA A C 1
ATOM 696 O O . ALA A 1 86 ? -18.359 -1.395 4.754 1.00 79.44 86 ALA A O 1
ATOM 697 N N . PRO A 1 87 ? -18.549 0.692 3.919 1.00 80.69 87 PRO A N 1
ATOM 698 C CA . PRO A 1 87 ? -18.719 1.691 2.855 1.00 80.69 87 PRO A CA 1
ATOM 699 C C . PRO A 1 87 ? -17.460 1.856 1.973 1.00 80.69 87 PRO A C 1
ATOM 701 O O . PRO A 1 87 ? -16.362 1.551 2.440 1.00 80.69 87 PRO A O 1
ATOM 704 N N . PRO A 1 88 ? -17.594 2.389 0.740 1.00 80.75 88 PRO A N 1
ATOM 705 C CA . PRO A 1 88 ? -16.452 2.704 -0.114 1.00 80.75 88 PRO A CA 1
ATOM 706 C C . PRO A 1 88 ? -15.419 3.582 0.593 1.00 80.75 88 PRO A C 1
ATOM 708 O O . PRO A 1 88 ? -15.761 4.592 1.216 1.00 80.75 88 PRO A O 1
ATOM 711 N N . LEU A 1 89 ? -14.147 3.213 0.469 1.00 77.69 89 LEU A N 1
ATOM 712 C CA . LEU A 1 89 ? -13.024 3.911 1.079 1.00 77.69 89 LEU A CA 1
ATOM 713 C C . LEU A 1 89 ? -12.286 4.734 0.026 1.00 77.69 89 LEU A C 1
ATOM 715 O O . LEU A 1 89 ? -11.836 4.209 -0.985 1.00 77.69 89 LEU A O 1
ATOM 719 N N . VAL A 1 90 ? -12.115 6.031 0.278 1.00 76.25 90 VAL A N 1
ATOM 720 C CA . VAL A 1 90 ? -11.334 6.911 -0.600 1.00 76.25 90 VAL A CA 1
ATOM 721 C C . VAL A 1 90 ? -9.902 7.001 -0.084 1.00 76.25 90 VAL A C 1
ATOM 723 O O . VAL A 1 90 ? -9.657 7.439 1.042 1.00 76.25 90 VAL A O 1
ATOM 726 N N . HIS A 1 91 ? -8.935 6.630 -0.922 1.00 73.12 91 HIS A N 1
ATOM 727 C CA . HIS A 1 91 ? -7.515 6.743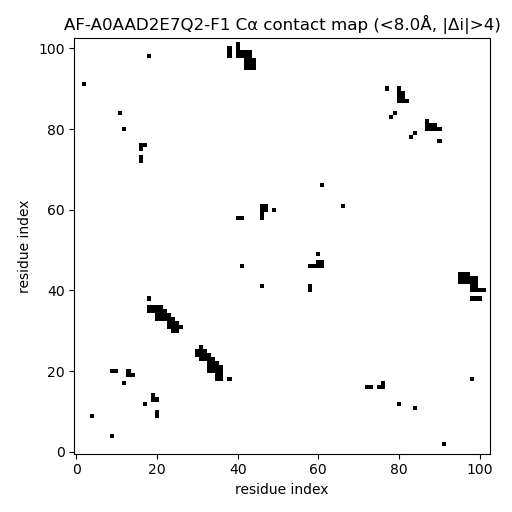 -0.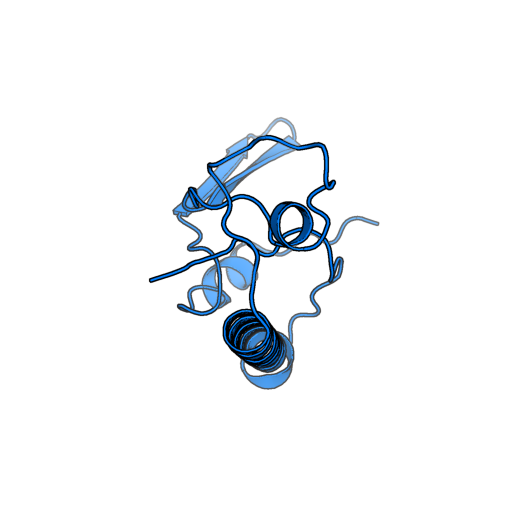596 1.00 73.12 91 HIS A CA 1
ATOM 728 C C . HIS A 1 91 ? -7.051 8.213 -0.675 1.00 73.12 91 HIS A C 1
ATOM 730 O O . HIS A 1 91 ? -6.604 8.683 -1.720 1.00 73.12 91 HIS A O 1
ATOM 736 N N . GLY A 1 92 ? -7.145 8.950 0.437 1.00 62.41 92 GLY A N 1
ATOM 737 C CA . GLY A 1 92 ? -6.968 10.412 0.490 1.00 62.41 92 GLY A CA 1
ATOM 738 C C . GLY A 1 92 ? -5.562 10.990 0.233 1.00 62.41 92 GLY A C 1
ATOM 739 O O . GLY A 1 92 ? -5.443 12.208 0.145 1.00 62.41 92 GLY A O 1
ATOM 740 N N . TYR A 1 93 ? -4.505 10.175 0.089 1.00 49.41 93 TYR A N 1
ATOM 741 C CA . TYR A 1 93 ? -3.132 10.640 -0.212 1.00 49.41 93 TYR A CA 1
ATOM 742 C C . TYR A 1 93 ? -2.433 9.731 -1.239 1.00 49.41 93 TYR A C 1
ATOM 744 O O . TYR A 1 93 ? -1.619 8.881 -0.903 1.00 49.41 93 TYR A O 1
ATOM 752 N N . THR A 1 94 ? -2.814 9.851 -2.507 1.00 45.72 94 THR A N 1
ATOM 753 C CA . THR A 1 94 ? -2.772 8.758 -3.497 1.00 45.72 94 THR A CA 1
ATOM 754 C C . THR A 1 94 ? -1.434 8.464 -4.203 1.00 45.72 94 THR A C 1
ATOM 756 O O . THR A 1 94 ? -1.452 7.641 -5.107 1.00 45.72 94 THR A O 1
ATOM 759 N N . ILE A 1 95 ? -0.270 9.066 -3.897 1.00 46.38 95 ILE A N 1
ATOM 760 C CA . ILE A 1 95 ? 0.881 8.904 -4.834 1.00 46.38 95 ILE A CA 1
ATOM 761 C C . ILE A 1 95 ? 2.292 8.747 -4.237 1.00 46.38 95 ILE A C 1
ATOM 763 O O . ILE A 1 95 ? 3.255 8.716 -4.995 1.00 46.38 95 ILE A O 1
ATOM 767 N N . THR A 1 96 ? 2.477 8.600 -2.922 1.00 41.53 96 THR A N 1
ATOM 768 C CA . THR A 1 96 ? 3.849 8.634 -2.354 1.00 41.53 96 THR A CA 1
ATOM 769 C C . THR A 1 96 ? 4.255 7.484 -1.447 1.00 41.53 96 THR A C 1
ATOM 771 O O . THR A 1 96 ? 5.356 7.547 -0.916 1.00 41.53 96 THR A O 1
ATOM 774 N N . ARG A 1 97 ? 3.430 6.448 -1.243 1.00 51.91 97 ARG A N 1
ATOM 775 C CA . ARG A 1 97 ? 3.856 5.250 -0.494 1.00 51.91 97 ARG A CA 1
ATOM 776 C C . ARG A 1 97 ? 3.258 3.964 -1.054 1.00 51.91 97 ARG A C 1
ATOM 778 O O . ARG A 1 97 ? 2.365 3.382 -0.448 1.00 51.91 97 ARG A O 1
ATOM 785 N N . PHE A 1 98 ? 3.766 3.521 -2.200 1.00 61.78 98 PHE A N 1
ATOM 786 C CA . PHE A 1 98 ? 3.538 2.160 -2.682 1.00 61.78 98 PHE A CA 1
ATOM 787 C C . PHE A 1 98 ? 4.793 1.346 -2.400 1.00 61.78 98 PHE A C 1
ATOM 789 O O . PHE A 1 98 ? 5.821 1.513 -3.052 1.00 61.78 98 PHE A O 1
ATOM 796 N N . SER A 1 99 ? 4.714 0.456 -1.418 1.00 57.19 99 SER A N 1
ATOM 797 C CA . SER A 1 99 ? 5.780 -0.506 -1.171 1.00 57.19 99 SER A CA 1
ATOM 798 C C . SER A 1 99 ? 5.862 -1.496 -2.327 1.00 57.19 99 SER A C 1
ATOM 800 O O . SER A 1 99 ? 4.886 -2.179 -2.638 1.00 57.19 99 SER A O 1
ATOM 802 N N . LEU A 1 100 ? 7.030 -1.593 -2.958 1.00 51.62 100 LEU A N 1
ATOM 803 C CA . LEU A 1 100 ? 7.285 -2.610 -3.971 1.00 51.62 100 LEU A CA 1
ATOM 804 C C . LEU A 1 100 ? 7.264 -3.995 -3.311 1.00 51.62 100 LEU A C 1
ATOM 806 O O . LEU A 1 100 ? 8.057 -4.280 -2.416 1.00 51.62 100 LEU A O 1
ATOM 810 N N . ASN A 1 101 ? 6.389 -4.886 -3.760 1.00 47.41 101 ASN A N 1
ATOM 811 C CA . ASN A 1 101 ? 6.503 -6.306 -3.451 1.00 47.41 101 ASN A CA 1
ATOM 812 C C . ASN A 1 101 ? 6.845 -7.026 -4.759 1.00 47.41 101 ASN A C 1
ATOM 814 O O . ASN A 1 101 ? 6.030 -7.050 -5.676 1.00 47.41 101 ASN A O 1
ATOM 818 N N . LEU A 1 102 ? 8.094 -7.479 -4.882 1.00 41.09 102 LEU A N 1
ATOM 819 C CA . LEU A 1 102 ? 8.640 -8.147 -6.071 1.00 41.09 102 LEU A CA 1
ATOM 820 C C . LEU A 1 102 ? 8.756 -9.661 -5.827 1.00 41.09 102 LEU A C 1
ATOM 822 O O . LEU A 1 102 ? 9.795 -10.250 -6.122 1.00 41.09 102 LEU A O 1
ATOM 826 N N . GLU A 1 103 ? 7.718 -10.265 -5.246 1.00 41.22 103 GLU A N 1
ATOM 827 C CA . GLU A 1 103 ? 7.539 -11.725 -5.282 1.00 41.22 103 GLU A CA 1
ATOM 828 C C . GLU A 1 103 ? 6.823 -12.152 -6.569 1.00 41.22 103 GLU A C 1
ATOM 830 O O . GLU A 1 103 ? 5.851 -11.467 -6.973 1.00 41.22 103 GLU A O 1
#